Protein AF-A0A715XIX2-F1 (afdb_monomer_lite)

Secondary structure (DSSP, 8-state):
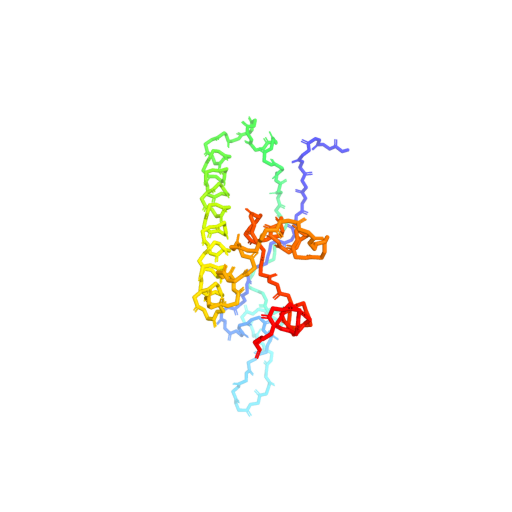--TTEEEEEEEEEPTTTTTSSEEESSSEEE-GGGTTSSEEEEEEEEEE-HHHHHHH-HHHHHHHHHHHHHHHHHHHHHHHHHHHHHHHHTHHHHHHHHHS-TT-HHHHHHHHHHHTT-PPPHHHHHHHHHHHT-

Sequence (134 aa):
SVKGTGEYIYRVTCNKCNGRGERNHFYKSRCIACNATGYSLVTTRTCYTLTALYRIYPEAARKISAAQAAERQRAFQSKTSAFNLWCQNHQELVDAITQQDGENSFLNSLKSTLSRKFPLSDKQLTVAARILGM

Organism: NCBI:txid220341

Radius of gyration: 26.76 Å; chains: 1; bounding box: 56×38×71 Å

Structure (mmCIF, N/CA/C/O backbone):
data_AF-A0A715XIX2-F1
#
_entry.id   AF-A0A715XIX2-F1
#
loop_
_atom_site.group_PDB
_atom_site.id
_atom_site.type_symbol
_atom_site.label_atom_id
_atom_site.label_alt_id
_atom_site.label_comp_id
_atom_site.label_asym_id
_atom_site.label_entity_id
_atom_site.label_seq_id
_atom_site.pdbx_PDB_ins_code
_atom_site.Cartn_x
_atom_site.Cartn_y
_atom_site.Cartn_z
_atom_site.occupancy
_atom_site.B_iso_or_equiv
_atom_site.auth_seq_id
_atom_site.auth_comp_id
_atom_site.auth_asym_id
_atom_site.auth_atom_id
_atom_site.pdbx_PDB_model_num
ATOM 1 N N . SER A 1 1 ? 29.509 -4.521 -1.824 1.00 51.41 1 SER A N 1
ATOM 2 C CA . SER A 1 1 ? 28.246 -3.814 -1.523 1.00 51.41 1 SER A CA 1
ATOM 3 C C . SER A 1 1 ? 28.419 -2.330 -1.832 1.00 51.41 1 SER A C 1
ATOM 5 O O . SER A 1 1 ? 28.976 -1.592 -1.024 1.00 51.41 1 SER A O 1
ATOM 7 N N . VAL A 1 2 ? 28.060 -1.895 -3.045 1.00 54.97 2 VAL A N 1
ATOM 8 C CA . VAL A 1 2 ? 28.261 -0.509 -3.512 1.00 54.97 2 VAL A CA 1
ATOM 9 C C . VAL A 1 2 ? 27.085 0.338 -3.015 1.00 54.97 2 VAL A C 1
ATOM 11 O O . VAL A 1 2 ? 26.087 0.523 -3.706 1.00 54.97 2 VAL A O 1
ATOM 14 N N . LYS A 1 3 ? 27.172 0.713 -1.732 1.00 68.94 3 LYS A N 1
ATOM 15 C CA . LYS A 1 3 ? 26.257 1.540 -0.918 1.00 68.94 3 LYS A CA 1
ATOM 16 C C . LYS A 1 3 ? 24.989 2.034 -1.646 1.00 68.94 3 LYS A C 1
ATOM 18 O O . LYS A 1 3 ? 24.935 3.168 -2.110 1.00 68.94 3 LYS A O 1
ATOM 23 N N . GLY A 1 4 ? 23.949 1.195 -1.667 1.00 77.56 4 GLY A N 1
ATOM 24 C CA . GLY A 1 4 ? 22.600 1.585 -2.088 1.00 77.56 4 GLY A CA 1
ATOM 25 C C . GLY A 1 4 ? 22.296 1.482 -3.585 1.00 77.56 4 GLY A C 1
ATOM 26 O O . GLY A 1 4 ? 21.378 2.151 -4.046 1.00 77.56 4 GLY A O 1
ATOM 27 N N . THR A 1 5 ? 23.029 0.661 -4.333 1.00 85.44 5 THR A N 1
ATOM 28 C CA . THR A 1 5 ? 22.708 0.306 -5.726 1.00 85.44 5 THR A CA 1
ATOM 29 C C . THR A 1 5 ? 22.377 -1.179 -5.846 1.00 85.44 5 THR A C 1
ATOM 31 O O . THR A 1 5 ? 22.889 -1.996 -5.078 1.00 85.44 5 THR A O 1
ATOM 34 N N . GLY A 1 6 ? 21.505 -1.523 -6.789 1.00 86.00 6 GLY A N 1
ATOM 35 C CA . GLY A 1 6 ? 21.169 -2.894 -7.157 1.00 86.00 6 GLY A CA 1
ATOM 36 C C . GLY A 1 6 ? 20.813 -2.982 -8.636 1.00 86.00 6 GLY A C 1
ATOM 37 O O . GLY A 1 6 ? 20.727 -1.966 -9.323 1.00 86.00 6 GLY A O 1
ATOM 38 N N . GLU A 1 7 ? 20.590 -4.191 -9.130 1.00 90.44 7 GLU A N 1
ATOM 39 C CA . GLU A 1 7 ? 20.128 -4.422 -10.495 1.00 90.44 7 GLU A CA 1
ATOM 40 C C . GLU A 1 7 ? 18.814 -5.189 -10.470 1.00 90.44 7 GLU A C 1
ATOM 42 O O . GLU A 1 7 ? 18.581 -6.034 -9.606 1.00 90.44 7 GLU A O 1
ATOM 47 N N . TYR A 1 8 ? 17.939 -4.886 -11.422 1.00 89.38 8 TYR A N 1
ATOM 48 C CA . TYR A 1 8 ? 16.709 -5.633 -11.620 1.00 89.38 8 TYR A CA 1
ATOM 49 C C . TYR A 1 8 ? 16.431 -5.823 -13.106 1.00 89.38 8 TYR A C 1
ATOM 51 O O . TYR A 1 8 ? 16.816 -5.012 -13.952 1.00 89.38 8 TYR A O 1
ATOM 59 N N . ILE A 1 9 ? 15.735 -6.910 -13.426 1.00 92.12 9 ILE A N 1
ATOM 60 C CA . ILE A 1 9 ? 15.307 -7.194 -14.791 1.00 92.12 9 ILE A CA 1
ATOM 61 C C . ILE A 1 9 ? 14.009 -6.428 -15.037 1.00 92.12 9 ILE A C 1
ATOM 63 O O . ILE A 1 9 ? 12.943 -6.806 -14.550 1.00 92.12 9 ILE A O 1
ATOM 67 N N . TYR A 1 10 ? 14.095 -5.351 -15.807 1.00 91.19 10 TYR A N 1
ATOM 68 C CA . TYR A 1 10 ? 12.934 -4.626 -16.293 1.00 91.19 10 TYR A CA 1
ATOM 69 C C . TYR A 1 10 ? 12.349 -5.349 -17.503 1.00 91.19 10 TYR A C 1
ATOM 71 O O . TYR A 1 10 ? 13.043 -5.608 -18.490 1.00 91.19 10 TYR A O 1
ATOM 79 N N . ARG A 1 11 ? 11.055 -5.663 -17.427 1.00 93.06 11 ARG A N 1
ATOM 80 C CA . ARG A 1 11 ? 10.319 -6.325 -18.501 1.00 93.06 11 ARG A CA 1
ATOM 81 C C . ARG A 1 11 ? 9.133 -5.472 -18.916 1.00 93.06 11 ARG A C 1
ATOM 83 O O . ARG A 1 11 ? 8.368 -5.030 -18.065 1.00 93.06 11 ARG A O 1
ATOM 90 N N . VAL A 1 12 ? 8.963 -5.276 -20.218 1.00 92.31 12 VAL A N 1
ATOM 91 C CA . VAL A 1 12 ? 7.757 -4.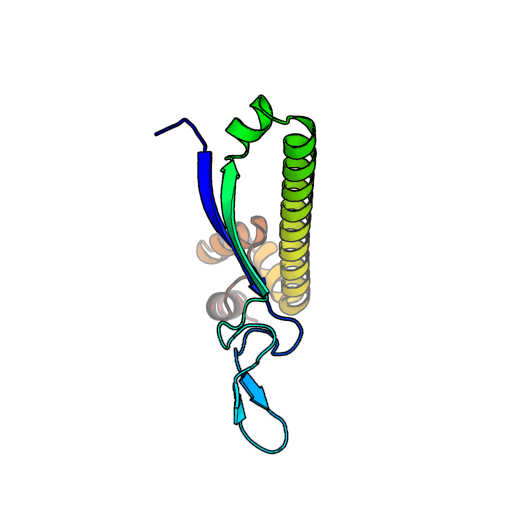664 -20.784 1.00 92.31 12 VAL A CA 1
ATOM 92 C C . VAL A 1 12 ? 6.887 -5.775 -21.333 1.00 92.31 12 VAL A C 1
ATOM 94 O O . VAL A 1 12 ? 7.321 -6.548 -22.188 1.00 92.31 12 VAL A O 1
ATOM 97 N N . THR A 1 13 ? 5.665 -5.869 -20.828 1.00 93.69 13 THR A N 1
ATOM 98 C CA . THR A 1 13 ? 4.672 -6.832 -21.298 1.00 93.69 13 THR A CA 1
ATOM 99 C C . THR A 1 13 ? 4.372 -6.599 -22.777 1.00 93.69 13 THR A C 1
ATOM 101 O O . THR A 1 13 ? 4.155 -5.472 -23.212 1.00 93.69 13 THR A O 1
ATOM 104 N N . CYS A 1 14 ? 4.344 -7.668 -23.572 1.00 91.81 14 CYS A N 1
ATOM 105 C CA . CYS A 1 14 ? 4.000 -7.565 -24.982 1.00 91.81 14 CYS A CA 1
ATOM 106 C C . CYS A 1 14 ? 2.518 -7.206 -25.144 1.00 91.81 14 CYS A C 1
ATOM 108 O O . CYS A 1 14 ? 1.646 -8.014 -24.824 1.00 91.81 14 CYS A O 1
ATOM 110 N N . ASN A 1 15 ? 2.236 -6.049 -25.743 1.00 90.06 15 ASN A N 1
ATOM 111 C CA . ASN A 1 15 ? 0.871 -5.560 -25.988 1.00 90.06 15 ASN A CA 1
ATOM 112 C C . ASN A 1 15 ? 0.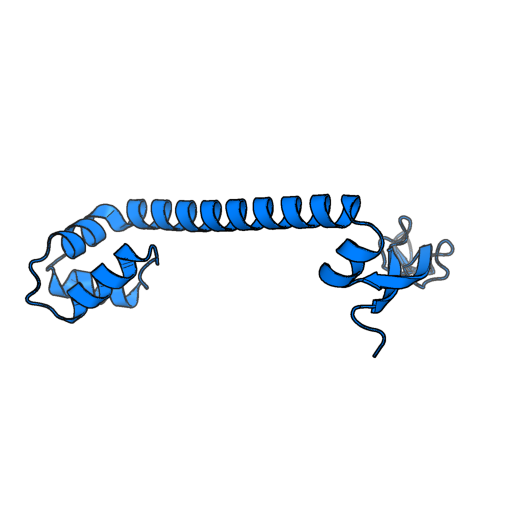046 -6.450 -26.936 1.00 90.06 15 ASN A C 1
ATOM 114 O O . ASN A 1 15 ? -1.171 -6.334 -26.994 1.00 90.06 15 ASN A O 1
ATOM 118 N N . LYS A 1 16 ? 0.690 -7.326 -27.722 1.00 87.19 16 LYS A N 1
ATOM 119 C CA . LYS A 1 16 ? -0.008 -8.200 -28.683 1.00 87.19 16 LYS A CA 1
ATOM 120 C C . LYS A 1 16 ? -0.514 -9.504 -28.066 1.00 87.19 16 LYS A C 1
ATOM 122 O O . LYS A 1 16 ? -1.456 -10.080 -28.595 1.00 87.19 16 LYS A O 1
ATOM 127 N N . CYS A 1 17 ? 0.109 -9.988 -26.993 1.00 88.56 17 CYS A N 1
ATOM 128 C CA . CYS A 1 17 ? -0.328 -11.197 -26.281 1.00 88.56 17 CYS A CA 1
ATOM 129 C C . CYS A 1 17 ? -0.639 -10.954 -24.798 1.00 88.56 17 CYS A C 1
ATOM 131 O O . CYS A 1 17 ? -0.956 -11.903 -24.082 1.00 88.56 17 CYS A O 1
ATOM 133 N N . ASN A 1 18 ? -0.556 -9.705 -24.333 1.00 88.75 18 ASN A N 1
ATOM 134 C CA . ASN A 1 18 ? -0.753 -9.295 -22.942 1.00 88.75 18 ASN A CA 1
ATOM 135 C C . ASN A 1 18 ? 0.047 -10.155 -21.955 1.00 88.75 18 ASN A C 1
ATOM 137 O O . ASN A 1 18 ? -0.483 -10.613 -20.949 1.00 88.75 18 ASN A O 1
ATOM 141 N N . GLY A 1 19 ? 1.314 -10.437 -22.271 1.00 89.19 19 GLY A N 1
ATOM 142 C CA . GLY A 1 19 ? 2.187 -11.201 -21.374 1.00 89.19 19 GLY A CA 1
ATOM 143 C C . GLY A 1 19 ? 2.111 -12.714 -21.518 1.00 89.19 19 GLY A C 1
ATOM 144 O O . GLY A 1 19 ? 2.951 -13.407 -20.963 1.00 89.19 19 GLY A O 1
ATOM 145 N N . ARG A 1 20 ? 1.158 -13.245 -22.292 1.00 88.00 20 ARG A N 1
ATOM 146 C CA . ARG A 1 20 ? 0.936 -14.697 -22.373 1.00 88.00 20 ARG A CA 1
ATOM 147 C C . ARG A 1 20 ? 1.951 -15.448 -23.226 1.00 88.00 20 ARG A C 1
ATOM 149 O O . ARG A 1 20 ? 2.020 -16.661 -23.147 1.00 88.00 20 ARG A O 1
ATOM 156 N N . GLY A 1 21 ? 2.666 -14.757 -24.113 1.00 86.94 21 GLY A N 1
ATOM 157 C CA . GLY A 1 21 ? 3.513 -15.414 -25.119 1.00 86.94 21 GLY A CA 1
ATOM 158 C C . GLY A 1 21 ? 2.723 -16.126 -26.229 1.00 86.94 21 GLY A C 1
ATOM 159 O O . GLY A 1 21 ? 3.293 -16.527 -27.239 1.00 86.94 21 GLY A O 1
ATOM 160 N N . GLU A 1 22 ? 1.399 -16.183 -26.123 1.00 89.19 22 GLU A N 1
ATOM 161 C CA . GLU A 1 22 ? 0.512 -16.875 -27.057 1.00 89.19 22 GLU A CA 1
ATOM 162 C C . GLU A 1 22 ? -0.625 -15.955 -27.510 1.00 89.19 22 GLU A C 1
ATOM 164 O O . GLU A 1 22 ? -1.041 -15.043 -26.788 1.00 89.19 22 GLU A O 1
ATOM 169 N N . ARG A 1 23 ? -1.126 -16.179 -28.726 1.00 81.31 23 ARG A N 1
ATOM 170 C CA . ARG A 1 23 ? -2.326 -15.523 -29.250 1.00 81.31 23 ARG A CA 1
ATOM 171 C C . ARG A 1 23 ? -3.462 -16.537 -29.301 1.00 81.31 23 ARG A C 1
ATOM 173 O O . ARG A 1 23 ? -3.325 -17.587 -29.926 1.00 81.31 23 ARG A O 1
ATOM 180 N N . ASN A 1 24 ? -4.581 -16.183 -28.673 1.00 73.06 24 ASN A N 1
ATOM 181 C CA . ASN A 1 24 ? -5.821 -16.951 -28.717 1.00 73.06 24 ASN A CA 1
ATOM 182 C C . ASN A 1 24 ? -6.735 -16.338 -29.783 1.00 73.06 24 ASN A C 1
ATOM 184 O O . ASN A 1 24 ? -7.512 -15.434 -29.484 1.00 73.06 24 ASN A O 1
ATOM 188 N N . HIS A 1 25 ? -6.581 -16.793 -31.026 1.00 72.81 25 HIS A N 1
ATOM 189 C CA . HIS A 1 25 ? -7.581 -16.590 -32.078 1.00 72.81 25 HIS A CA 1
ATOM 190 C C . HIS A 1 25 ? -8.325 -17.919 -32.293 1.00 72.81 25 HIS A C 1
ATOM 192 O O . HIS A 1 25 ? -8.857 -18.463 -31.332 1.00 72.81 25 HIS A O 1
ATOM 198 N N . PHE A 1 26 ? -8.334 -18.468 -33.511 1.00 70.06 26 PHE A N 1
ATOM 199 C CA . PHE A 1 26 ? -8.996 -19.741 -33.827 1.00 70.06 26 PHE A CA 1
ATOM 200 C C . PHE A 1 26 ? -8.243 -20.974 -33.279 1.00 70.06 26 PHE A C 1
ATOM 202 O O . PHE A 1 26 ? -8.853 -21.981 -32.946 1.00 70.06 26 PHE A O 1
ATOM 209 N N . TYR A 1 27 ? -6.919 -20.878 -33.123 1.00 76.94 27 TYR A N 1
ATOM 210 C CA . TYR A 1 27 ? -6.061 -21.867 -32.459 1.00 76.94 27 TYR A CA 1
ATOM 211 C C . TYR A 1 27 ? -4.980 -21.154 -31.633 1.00 76.94 27 TYR A C 1
ATOM 213 O O . TYR A 1 27 ? -4.629 -20.001 -31.915 1.00 76.94 27 TYR A O 1
ATOM 221 N N . LYS A 1 28 ? -4.447 -21.829 -30.602 1.00 81.31 28 LYS A N 1
ATOM 222 C CA . LYS A 1 28 ? -3.321 -21.309 -29.811 1.00 81.31 28 LYS A CA 1
ATOM 223 C C . LYS A 1 28 ? -2.080 -21.257 -30.693 1.00 81.31 28 LYS A C 1
ATOM 225 O O . LYS A 1 28 ? -1.620 -22.280 -31.189 1.00 81.31 28 LYS A O 1
ATOM 230 N N . SER A 1 29 ? -1.546 -20.059 -30.895 1.00 85.31 29 SER A N 1
ATOM 231 C CA . SER A 1 29 ? -0.339 -19.850 -31.696 1.00 85.31 29 SER A CA 1
ATOM 232 C C . SER A 1 29 ? 0.686 -19.028 -30.927 1.00 85.31 29 SER A C 1
ATOM 234 O O . SER A 1 29 ? 0.341 -18.160 -30.119 1.00 85.31 29 SER A O 1
ATOM 236 N N . ARG A 1 30 ? 1.972 -19.294 -31.178 1.00 88.69 30 ARG A N 1
ATOM 237 C CA . ARG A 1 30 ? 3.073 -18.532 -30.578 1.00 88.69 30 ARG A CA 1
ATOM 238 C C . ARG A 1 30 ? 2.967 -17.067 -30.994 1.00 88.69 30 ARG A C 1
ATOM 240 O O . ARG A 1 30 ? 2.811 -16.749 -32.172 1.00 88.69 30 ARG A O 1
ATOM 247 N N . CYS A 1 31 ? 3.080 -16.150 -30.038 1.00 87.62 31 CYS A N 1
ATOM 248 C CA . CYS A 1 31 ? 3.082 -14.728 -30.350 1.00 87.62 31 CYS A CA 1
ATOM 249 C C . CYS A 1 31 ? 4.416 -14.343 -30.999 1.00 87.62 31 CYS A C 1
ATOM 251 O O . CYS A 1 31 ? 5.427 -14.198 -30.312 1.00 87.62 31 CYS A O 1
ATOM 253 N N . ILE A 1 32 ? 4.395 -14.132 -32.316 1.00 88.25 32 ILE A N 1
ATOM 254 C CA . ILE A 1 32 ? 5.572 -13.755 -33.116 1.00 88.25 32 ILE A CA 1
ATOM 255 C C . ILE A 1 32 ? 6.178 -12.431 -32.628 1.00 88.25 32 ILE A C 1
ATOM 257 O O . ILE A 1 32 ? 7.387 -12.297 -32.526 1.00 88.25 32 ILE A O 1
ATOM 261 N N . ALA A 1 33 ? 5.341 -11.472 -32.220 1.00 85.94 33 ALA A N 1
ATOM 262 C CA . ALA A 1 33 ? 5.801 -10.154 -31.772 1.00 85.94 33 ALA A CA 1
ATOM 263 C C . ALA A 1 33 ? 6.682 -10.182 -30.506 1.00 85.94 33 ALA A C 1
ATOM 265 O O . ALA A 1 33 ? 7.380 -9.213 -30.238 1.00 85.94 33 ALA A O 1
ATOM 266 N N . CYS A 1 34 ? 6.632 -11.255 -29.713 1.00 88.38 34 CYS A N 1
ATOM 267 C CA . CYS A 1 34 ? 7.507 -11.439 -28.553 1.00 88.38 34 CYS A CA 1
ATOM 268 C C . CYS A 1 34 ? 8.230 -12.790 -28.563 1.00 88.38 34 CYS A C 1
ATOM 270 O O . CYS A 1 34 ? 8.729 -13.214 -27.524 1.00 88.38 34 CYS A O 1
ATOM 272 N N . ASN A 1 35 ? 8.245 -13.503 -29.695 1.00 89.38 35 ASN A N 1
ATOM 273 C CA . ASN A 1 35 ? 8.805 -14.855 -29.821 1.00 89.38 35 ASN A CA 1
ATOM 274 C C . ASN A 1 35 ? 8.353 -15.837 -28.722 1.00 89.38 35 ASN A C 1
ATOM 276 O O . ASN A 1 35 ? 9.109 -16.701 -28.281 1.00 89.38 35 ASN A O 1
ATOM 280 N N . ALA A 1 36 ? 7.098 -15.715 -28.291 1.00 87.62 36 ALA A N 1
ATOM 281 C CA . ALA A 1 36 ? 6.501 -16.464 -27.185 1.00 87.62 36 ALA A CA 1
ATOM 282 C C . ALA A 1 36 ? 7.090 -16.237 -25.780 1.00 87.62 36 ALA A C 1
ATOM 284 O O . ALA A 1 36 ? 6.759 -16.964 -24.854 1.00 87.62 36 ALA A O 1
ATOM 285 N N . THR A 1 37 ? 7.882 -15.185 -25.577 1.00 89.38 37 THR A N 1
ATOM 286 C CA . THR A 1 37 ? 8.382 -14.816 -24.239 1.00 89.38 37 THR A CA 1
ATOM 287 C C . THR A 1 37 ? 7.344 -14.082 -23.390 1.00 89.38 37 THR A C 1
ATOM 289 O O . THR A 1 37 ? 7.495 -13.974 -22.179 1.00 89.38 37 THR A O 1
ATOM 292 N N . GLY A 1 38 ? 6.313 -13.514 -24.025 1.00 90.12 38 GLY A N 1
ATOM 293 C CA . GLY A 1 38 ? 5.336 -12.649 -23.361 1.00 90.12 38 GLY A CA 1
ATOM 294 C C . GLY A 1 38 ? 5.814 -11.210 -23.150 1.00 90.12 38 GLY A C 1
ATOM 295 O O . GLY A 1 38 ? 4.988 -10.342 -22.874 1.00 90.12 38 GLY A O 1
ATOM 296 N N . TYR A 1 39 ? 7.092 -10.907 -23.380 1.00 92.56 39 TYR A N 1
ATOM 297 C CA . TYR A 1 39 ? 7.673 -9.584 -23.153 1.00 92.56 39 TYR A CA 1
ATOM 298 C C . TYR A 1 39 ? 8.184 -8.975 -24.460 1.00 92.56 39 TYR A C 1
ATOM 300 O O . TYR A 1 39 ? 8.806 -9.653 -25.270 1.00 92.56 39 TYR A O 1
ATOM 308 N N . SER A 1 40 ? 7.903 -7.694 -24.696 1.00 90.44 40 SER A N 1
ATOM 309 C CA . SER A 1 40 ? 8.438 -6.960 -25.852 1.00 90.44 40 SER A CA 1
ATOM 310 C C . SER A 1 40 ? 9.837 -6.401 -25.600 1.00 90.44 40 SER A C 1
ATOM 312 O O . SER A 1 40 ? 10.558 -6.117 -26.548 1.00 90.44 40 SER A O 1
ATOM 314 N N . LEU A 1 41 ? 10.217 -6.226 -24.333 1.00 89.12 41 LEU A N 1
ATOM 315 C CA . LEU A 1 41 ? 11.541 -5.773 -23.923 1.00 89.12 41 LEU A CA 1
ATOM 316 C C . LEU A 1 41 ? 11.922 -6.468 -22.620 1.00 89.12 41 LEU A C 1
ATOM 318 O O . LEU A 1 41 ? 11.117 -6.510 -21.689 1.00 89.12 41 LEU A O 1
ATOM 322 N N . VAL A 1 42 ? 13.155 -6.958 -22.547 1.00 90.38 42 VAL A N 1
ATOM 323 C CA . VAL A 1 42 ? 13.779 -7.461 -21.323 1.00 90.38 42 VAL A CA 1
ATOM 324 C C . VAL A 1 42 ? 15.152 -6.810 -21.231 1.00 90.38 42 VAL A C 1
ATOM 326 O O . VAL A 1 42 ? 15.983 -7.007 -22.110 1.00 90.38 42 VAL A O 1
ATOM 329 N N . THR A 1 43 ? 15.376 -5.996 -20.204 1.00 92.25 43 THR A N 1
ATOM 330 C CA . THR A 1 43 ? 16.652 -5.300 -19.996 1.00 92.25 43 THR A CA 1
ATOM 331 C C . THR A 1 43 ? 16.992 -5.262 -18.519 1.00 92.25 43 THR A C 1
ATOM 333 O O . THR A 1 43 ? 16.124 -5.029 -17.679 1.00 92.25 43 THR A O 1
ATOM 336 N N . THR A 1 44 ? 18.263 -5.444 -18.189 1.00 92.81 44 THR A N 1
ATOM 337 C CA . THR A 1 44 ? 18.760 -5.194 -16.834 1.00 92.81 44 THR A CA 1
ATOM 338 C C . THR A 1 44 ? 18.866 -3.686 -16.627 1.00 92.81 44 THR A C 1
ATOM 340 O O . THR A 1 44 ? 19.322 -2.967 -17.516 1.00 92.81 44 THR A O 1
ATOM 343 N N . ARG A 1 45 ? 18.380 -3.183 -15.492 1.00 89.06 45 ARG A N 1
ATOM 344 C CA . ARG A 1 45 ? 18.457 -1.768 -15.111 1.00 89.06 45 ARG A CA 1
ATOM 345 C C . ARG A 1 45 ? 18.983 -1.636 -13.693 1.00 89.06 45 ARG A C 1
ATOM 347 O O . ARG A 1 45 ? 18.677 -2.461 -12.834 1.00 89.06 45 ARG A O 1
ATOM 354 N N . THR A 1 46 ? 19.707 -0.556 -13.440 1.00 88.06 46 THR A N 1
ATOM 355 C CA . THR A 1 46 ? 20.179 -0.210 -12.101 1.00 88.06 46 THR A CA 1
ATOM 356 C C . THR A 1 46 ? 19.046 0.419 -11.294 1.00 88.06 46 THR A C 1
ATOM 358 O O . THR A 1 46 ? 18.338 1.309 -11.770 1.00 88.06 46 THR A O 1
ATOM 361 N N . CYS A 1 47 ? 18.864 -0.041 -10.063 1.00 86.44 47 CYS A N 1
ATOM 362 C CA . CYS A 1 47 ? 18.017 0.587 -9.063 1.00 86.44 47 CYS A CA 1
ATOM 363 C C . CYS A 1 47 ? 18.877 1.214 -7.960 1.00 86.44 47 CYS A C 1
ATOM 365 O O . CYS A 1 47 ? 19.994 0.779 -7.676 1.00 86.44 47 CYS A O 1
ATOM 367 N N . TYR A 1 48 ? 18.335 2.258 -7.340 1.00 87.38 48 TYR A N 1
ATOM 368 C CA . TYR A 1 48 ? 18.990 3.016 -6.281 1.00 87.38 48 TYR A CA 1
ATOM 369 C C . TYR A 1 48 ? 18.096 3.012 -5.048 1.00 87.38 48 TYR A C 1
ATOM 371 O O . TYR A 1 48 ? 16.880 3.180 -5.154 1.00 87.38 48 TYR A O 1
ATOM 379 N N . THR A 1 49 ? 18.685 2.872 -3.863 1.00 87.88 49 THR A N 1
ATOM 380 C CA . THR A 1 49 ? 17.985 3.220 -2.627 1.00 87.88 49 THR A CA 1
ATOM 381 C C . THR A 1 49 ? 17.704 4.717 -2.625 1.00 87.88 49 THR A C 1
ATOM 383 O O . THR A 1 49 ? 18.451 5.497 -3.219 1.00 87.88 49 THR A O 1
ATOM 386 N N . LEU A 1 50 ? 16.649 5.147 -1.928 1.00 86.44 50 LEU A N 1
ATOM 387 C CA . LEU A 1 50 ? 16.288 6.566 -1.883 1.00 86.44 50 LEU A CA 1
ATOM 388 C C . LEU A 1 50 ? 17.466 7.432 -1.394 1.00 86.44 50 LEU A C 1
ATOM 390 O O . LEU A 1 50 ? 17.737 8.486 -1.959 1.00 86.44 50 LEU A O 1
ATOM 394 N N . THR A 1 51 ? 18.233 6.943 -0.414 1.00 86.88 51 THR A N 1
ATOM 395 C CA . THR A 1 51 ? 19.449 7.597 0.096 1.00 86.88 51 THR A CA 1
ATOM 396 C C . THR A 1 51 ? 20.545 7.743 -0.961 1.00 86.88 51 THR A C 1
ATOM 398 O O . THR A 1 51 ? 21.194 8.785 -1.022 1.00 86.88 51 THR A O 1
ATOM 401 N N . ALA A 1 52 ? 20.769 6.723 -1.794 1.00 86.75 52 ALA A N 1
ATOM 402 C CA . ALA A 1 52 ? 21.735 6.809 -2.888 1.00 86.75 52 ALA A CA 1
ATOM 403 C C . ALA A 1 52 ? 21.229 7.746 -3.996 1.00 86.75 52 ALA A C 1
ATOM 405 O O . ALA A 1 52 ? 21.992 8.562 -4.513 1.00 86.75 52 ALA A O 1
ATOM 406 N N . LEU A 1 53 ? 19.927 7.705 -4.293 1.00 89.12 53 LEU A N 1
ATOM 407 C CA . LEU A 1 53 ? 19.295 8.578 -5.276 1.00 89.12 53 LEU A CA 1
ATOM 408 C C . LEU A 1 53 ? 19.378 10.054 -4.871 1.00 89.12 53 LEU A C 1
ATOM 410 O O . LEU A 1 53 ? 19.623 10.894 -5.726 1.00 89.12 53 LEU A O 1
ATOM 414 N N . TYR A 1 54 ? 19.275 10.379 -3.578 1.00 89.31 54 TYR A N 1
ATOM 415 C CA . TYR A 1 54 ? 19.480 11.748 -3.088 1.00 89.31 54 TYR A CA 1
ATOM 416 C C . TYR A 1 54 ? 20.868 12.315 -3.415 1.00 89.31 54 TYR A C 1
ATOM 418 O O . TYR A 1 54 ? 21.000 13.528 -3.544 1.00 89.31 54 TYR A O 1
ATOM 426 N N . ARG A 1 55 ? 21.892 11.462 -3.549 1.00 88.94 55 ARG A N 1
ATOM 427 C CA . ARG A 1 55 ? 23.260 11.886 -3.885 1.00 88.94 55 ARG A CA 1
ATOM 428 C C . ARG A 1 55 ? 23.474 12.040 -5.388 1.00 88.94 55 ARG A C 1
ATOM 430 O O . ARG A 1 55 ? 24.215 12.921 -5.798 1.00 88.94 55 ARG A O 1
ATOM 437 N N . ILE A 1 56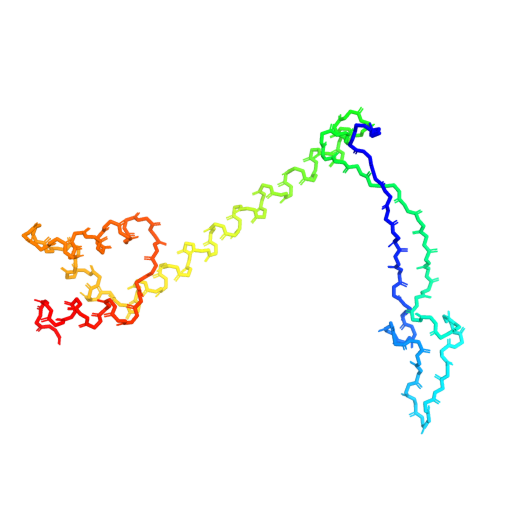 ? 22.853 11.172 -6.184 1.00 88.00 56 ILE A N 1
ATOM 438 C CA . ILE A 1 56 ? 23.077 11.087 -7.636 1.00 88.00 56 ILE A CA 1
ATOM 439 C C . ILE A 1 56 ? 22.094 11.978 -8.400 1.00 88.00 56 ILE A C 1
ATOM 441 O O . ILE A 1 56 ? 22.477 12.657 -9.346 1.00 88.00 56 ILE A O 1
ATOM 445 N N . TYR A 1 57 ? 20.823 11.981 -7.994 1.00 89.00 57 TYR A N 1
ATOM 446 C CA . TYR A 1 57 ? 19.763 12.740 -8.647 1.00 89.00 57 TYR A CA 1
ATOM 447 C C . TYR A 1 57 ? 18.720 13.250 -7.628 1.00 89.00 57 TYR A C 1
ATOM 449 O O . TYR A 1 57 ? 17.644 12.660 -7.454 1.00 89.00 57 TYR A O 1
ATOM 457 N N . PRO A 1 58 ? 19.029 14.355 -6.919 1.00 88.38 58 PRO A N 1
ATOM 458 C CA . PRO A 1 58 ? 18.248 14.820 -5.771 1.00 88.38 58 PRO A CA 1
ATOM 459 C C . PRO A 1 58 ? 16.815 15.238 -6.121 1.00 88.38 58 PRO A C 1
ATOM 461 O O . PRO A 1 58 ? 15.914 15.074 -5.299 1.00 88.38 58 PRO A O 1
ATOM 464 N N . GLU A 1 59 ? 16.570 15.751 -7.328 1.00 91.56 59 GLU A N 1
ATOM 465 C CA . GLU A 1 59 ? 15.232 16.182 -7.749 1.00 91.56 59 GLU A CA 1
ATOM 466 C C . GLU A 1 59 ? 14.246 15.014 -7.854 1.00 91.56 59 GLU A C 1
ATOM 468 O O . GLU A 1 59 ? 13.135 15.096 -7.322 1.00 91.56 59 GLU A O 1
ATOM 473 N N . ALA A 1 60 ? 14.644 13.898 -8.479 1.00 88.06 60 ALA A N 1
ATOM 474 C CA . ALA A 1 60 ? 13.800 12.704 -8.516 1.00 88.06 60 ALA A CA 1
ATOM 475 C C . ALA A 1 60 ? 13.595 12.117 -7.122 1.00 88.06 60 ALA A C 1
ATOM 477 O O . ALA A 1 60 ? 12.479 11.720 -6.793 1.00 88.06 60 ALA A O 1
ATOM 478 N N . ALA A 1 61 ? 14.637 12.100 -6.284 1.00 90.25 61 ALA A N 1
ATOM 479 C CA . ALA A 1 61 ? 14.520 11.614 -4.914 1.00 90.25 61 ALA A CA 1
ATOM 480 C C . ALA A 1 61 ? 13.483 12.418 -4.113 1.00 90.25 61 ALA A C 1
ATOM 482 O O . ALA A 1 61 ? 12.639 11.831 -3.435 1.00 90.25 61 ALA A O 1
ATOM 483 N N . ARG A 1 62 ? 13.471 13.753 -4.250 1.00 91.75 62 ARG A N 1
ATOM 484 C CA . ARG A 1 62 ? 12.449 14.614 -3.630 1.00 91.75 62 ARG A CA 1
ATOM 485 C C . ARG A 1 62 ? 11.044 14.309 -4.148 1.00 91.75 62 ARG A C 1
ATOM 487 O O . ARG A 1 62 ? 10.136 14.167 -3.335 1.00 91.75 62 ARG A O 1
ATOM 494 N N . LYS A 1 63 ? 10.863 14.155 -5.465 1.00 92.81 63 LYS A N 1
ATOM 495 C CA . LYS A 1 63 ? 9.558 13.809 -6.065 1.00 92.81 63 LYS A CA 1
ATOM 496 C C . LYS A 1 63 ? 9.033 12.460 -5.560 1.00 92.81 63 LYS A C 1
ATOM 498 O O . LYS A 1 63 ? 7.873 12.368 -5.170 1.00 92.81 63 LYS A O 1
ATOM 503 N N . ILE A 1 64 ? 9.890 11.438 -5.513 1.00 91.00 64 ILE A N 1
ATOM 504 C CA . ILE A 1 64 ? 9.534 10.104 -5.004 1.00 91.00 64 ILE A CA 1
ATOM 505 C C . ILE A 1 64 ? 9.182 10.169 -3.515 1.00 91.00 64 ILE A C 1
ATOM 507 O O . ILE A 1 64 ? 8.170 9.611 -3.103 1.00 91.00 64 ILE A O 1
ATOM 511 N N . SER A 1 65 ? 9.975 10.882 -2.713 1.00 91.38 65 SER A N 1
ATOM 512 C CA . SER A 1 65 ? 9.718 11.053 -1.278 1.00 91.38 65 SER A CA 1
ATOM 513 C C . SER A 1 65 ? 8.383 11.761 -1.011 1.00 91.38 65 SER A C 1
ATOM 515 O O . SER A 1 65 ? 7.584 11.299 -0.197 1.00 91.38 65 SER A O 1
ATOM 517 N N . ALA A 1 66 ? 8.082 12.825 -1.763 1.00 91.69 66 ALA A N 1
ATOM 518 C CA . ALA A 1 66 ? 6.800 13.522 -1.680 1.00 91.69 66 ALA A CA 1
ATOM 519 C C . ALA A 1 66 ? 5.620 12.615 -2.073 1.00 91.69 66 ALA A C 1
ATOM 521 O O . ALA A 1 66 ? 4.605 12.591 -1.377 1.00 91.69 66 ALA A O 1
ATOM 522 N N . ALA A 1 67 ? 5.765 11.820 -3.138 1.00 91.38 67 ALA A N 1
ATOM 523 C CA . ALA A 1 67 ? 4.747 10.854 -3.547 1.00 91.38 67 ALA A CA 1
ATOM 524 C C . ALA A 1 67 ? 4.498 9.787 -2.463 1.00 91.38 67 ALA A C 1
ATOM 526 O O . ALA A 1 67 ? 3.346 9.510 -2.131 1.00 91.38 67 ALA A O 1
ATOM 527 N N . GLN A 1 68 ? 5.559 9.254 -1.847 1.00 89.94 68 GLN A N 1
ATOM 528 C CA . GLN A 1 68 ? 5.447 8.300 -0.738 1.00 89.94 68 GLN A CA 1
ATOM 529 C C . GLN A 1 68 ? 4.764 8.914 0.491 1.00 89.94 68 GLN A C 1
ATOM 531 O O . GLN A 1 68 ? 3.966 8.249 1.150 1.00 89.94 68 GLN A O 1
ATOM 536 N N . ALA A 1 69 ? 5.053 10.177 0.812 1.00 90.25 69 ALA A N 1
ATOM 537 C CA . ALA A 1 69 ? 4.386 10.881 1.904 1.00 90.25 69 ALA A CA 1
ATOM 538 C C . ALA A 1 69 ? 2.883 11.061 1.626 1.00 90.25 69 ALA A C 1
ATOM 540 O O . ALA A 1 69 ? 2.062 10.772 2.498 1.00 90.25 69 ALA A O 1
ATOM 541 N N . ALA A 1 70 ? 2.519 11.457 0.403 1.00 91.88 70 ALA A N 1
ATOM 542 C CA . ALA A 1 70 ? 1.124 11.589 -0.012 1.00 91.88 70 ALA A CA 1
ATOM 543 C C . ALA A 1 70 ? 0.376 10.245 0.035 1.00 91.88 70 ALA A C 1
ATOM 545 O O . ALA A 1 70 ? -0.762 10.180 0.496 1.00 91.88 70 ALA A O 1
ATOM 546 N N . GLU A 1 71 ? 1.012 9.150 -0.384 1.00 88.69 71 GLU A N 1
ATOM 547 C CA . GLU A 1 71 ? 0.420 7.811 -0.325 1.00 88.69 71 GLU A CA 1
ATOM 548 C C . GLU A 1 71 ? 0.210 7.332 1.119 1.00 88.69 71 GLU A C 1
ATOM 550 O O . GLU A 1 71 ? -0.858 6.817 1.450 1.00 88.69 71 GLU A O 1
ATOM 555 N N . ARG A 1 72 ? 1.170 7.589 2.019 1.00 88.31 72 ARG A N 1
ATOM 556 C CA . ARG A 1 72 ? 1.009 7.316 3.459 1.00 88.31 72 ARG A CA 1
ATOM 557 C C . ARG A 1 72 ? -0.151 8.102 4.064 1.00 88.31 72 ARG A C 1
ATOM 559 O O . ARG A 1 72 ? -0.920 7.538 4.841 1.00 88.31 72 ARG A O 1
ATOM 566 N N . GLN A 1 73 ? -0.301 9.376 3.699 1.00 87.31 73 GLN A N 1
ATOM 567 C CA . GLN A 1 73 ? -1.429 10.198 4.142 1.00 87.31 73 GLN A CA 1
ATOM 568 C C . GLN A 1 73 ? -2.762 9.645 3.630 1.00 87.31 73 GLN A C 1
ATOM 570 O O . GLN A 1 73 ? -3.694 9.499 4.418 1.00 87.31 73 GLN A O 1
ATOM 575 N N . ARG A 1 74 ? -2.846 9.259 2.351 1.00 86.50 74 ARG A N 1
ATOM 576 C CA . ARG A 1 74 ? -4.046 8.624 1.779 1.00 86.50 74 ARG A CA 1
ATOM 577 C C . ARG A 1 74 ? -4.388 7.308 2.473 1.00 86.50 74 ARG A C 1
ATOM 579 O O . ARG A 1 74 ? -5.544 7.087 2.816 1.00 86.50 74 ARG A O 1
ATOM 586 N N . ALA A 1 75 ? -3.397 6.458 2.736 1.00 83.50 75 ALA A N 1
ATOM 587 C CA . ALA A 1 75 ? -3.599 5.205 3.459 1.00 83.50 75 ALA A CA 1
ATOM 588 C C . ALA A 1 75 ? -4.096 5.447 4.895 1.00 83.50 75 ALA A C 1
ATOM 590 O O . ALA A 1 75 ? -4.989 4.749 5.371 1.00 83.50 75 ALA A O 1
ATOM 591 N N . PHE A 1 76 ? -3.560 6.459 5.582 1.00 82.81 76 PHE A N 1
ATOM 592 C CA . PHE A 1 76 ? -4.024 6.850 6.912 1.00 82.81 76 PHE A CA 1
ATOM 593 C C . PHE A 1 76 ? -5.461 7.392 6.895 1.00 82.81 76 PHE A C 1
ATOM 595 O O . PHE A 1 76 ? -6.277 7.003 7.732 1.00 82.81 76 PHE A O 1
ATOM 602 N N . GLN A 1 77 ? -5.793 8.245 5.923 1.00 82.25 77 GLN A N 1
ATOM 603 C CA . GLN A 1 77 ? -7.150 8.759 5.730 1.00 82.25 77 GLN A CA 1
ATOM 604 C C . GLN A 1 77 ? -8.137 7.628 5.428 1.00 82.25 77 GLN A C 1
ATOM 606 O O . GLN A 1 77 ? -9.191 7.582 6.047 1.00 82.25 77 GLN A O 1
ATOM 611 N N . SER A 1 78 ? -7.769 6.677 4.564 1.00 83.25 78 SER A N 1
ATOM 612 C CA . SER A 1 78 ? -8.589 5.501 4.247 1.00 83.25 78 SER A CA 1
ATOM 613 C C . SER A 1 78 ? -8.816 4.590 5.458 1.00 83.25 78 SER A C 1
ATOM 615 O O . SER A 1 78 ? -9.927 4.116 5.674 1.00 83.25 78 SER A O 1
ATOM 617 N N . LYS A 1 79 ? -7.793 4.369 6.294 1.00 82.19 79 LYS A N 1
ATOM 618 C CA . LYS A 1 79 ? -7.967 3.634 7.558 1.00 82.19 79 LYS A CA 1
ATOM 619 C C . LYS A 1 79 ? -8.889 4.376 8.521 1.00 82.19 79 LYS A C 1
ATOM 621 O O . LYS A 1 79 ? -9.736 3.760 9.155 1.00 82.19 79 LYS A O 1
ATOM 626 N N . THR A 1 80 ? -8.737 5.697 8.608 1.00 81.44 80 THR A N 1
ATOM 627 C CA . THR A 1 80 ? -9.583 6.537 9.462 1.00 81.44 80 THR A CA 1
ATOM 628 C C . THR A 1 80 ? -11.030 6.539 8.972 1.00 81.44 80 THR A C 1
ATOM 630 O O . THR A 1 80 ? -11.936 6.426 9.788 1.00 81.44 80 THR A O 1
ATOM 633 N N . SER A 1 81 ? -11.270 6.613 7.661 1.00 83.50 81 SER A N 1
ATOM 634 C CA . SER A 1 81 ? -12.623 6.561 7.105 1.00 83.50 81 SER A CA 1
ATOM 635 C C . SER A 1 81 ? -13.272 5.193 7.303 1.00 83.50 81 SER A C 1
ATOM 637 O O . SER A 1 81 ? -14.438 5.139 7.680 1.00 83.50 81 SER A O 1
ATOM 639 N N . ALA A 1 82 ? -12.522 4.099 7.137 1.00 87.12 82 ALA A N 1
ATOM 640 C CA . ALA A 1 82 ? -13.010 2.752 7.429 1.00 87.12 82 ALA A CA 1
ATOM 641 C C . ALA A 1 82 ? -13.372 2.578 8.914 1.00 87.12 82 ALA A C 1
ATOM 643 O O . ALA A 1 82 ? -14.418 2.015 9.226 1.00 87.12 82 ALA A O 1
ATOM 644 N N . PHE A 1 83 ? -12.547 3.103 9.827 1.00 89.19 83 PHE A N 1
ATOM 645 C CA . PHE A 1 83 ? -12.852 3.103 11.259 1.00 89.19 83 PHE A CA 1
ATOM 646 C C . PHE A 1 83 ? -14.095 3.940 11.580 1.00 89.19 83 PHE A C 1
ATOM 648 O O . PHE A 1 83 ? -14.974 3.467 12.288 1.00 89.19 83 PHE A O 1
ATOM 655 N N . ASN A 1 84 ? -14.213 5.146 11.018 1.00 88.00 84 ASN A N 1
ATOM 656 C CA . ASN A 1 84 ? -15.381 6.002 11.233 1.00 88.00 84 ASN A CA 1
ATOM 657 C C . ASN A 1 84 ? -16.674 5.338 10.736 1.00 88.00 84 ASN A C 1
ATOM 659 O O . ASN A 1 84 ? -17.685 5.389 11.428 1.00 88.00 84 ASN A O 1
ATOM 663 N N . LEU A 1 85 ? -16.632 4.686 9.570 1.00 89.12 85 LEU A N 1
ATOM 664 C CA . LEU A 1 85 ? -17.765 3.924 9.043 1.00 89.12 85 LEU A CA 1
ATOM 665 C C . LEU A 1 85 ? -18.119 2.742 9.958 1.00 89.12 85 LEU A C 1
ATOM 667 O O . LEU A 1 85 ? -19.290 2.480 10.215 1.00 89.12 85 LEU A O 1
ATOM 671 N N . TRP A 1 86 ? -17.110 2.045 10.484 1.00 92.88 86 TRP A N 1
ATOM 672 C CA . TRP A 1 86 ? -17.328 0.965 11.444 1.00 92.88 86 TRP A CA 1
ATOM 673 C C . TRP A 1 86 ? -17.976 1.468 12.742 1.00 92.88 86 TRP A C 1
ATOM 675 O O . TRP A 1 86 ? -18.909 0.824 13.221 1.00 92.88 86 TRP A O 1
ATOM 685 N N . CYS A 1 87 ? -17.540 2.618 13.271 1.00 88.25 87 CYS A N 1
ATOM 686 C CA . CYS A 1 87 ? -18.151 3.240 14.448 1.00 88.25 87 CYS A CA 1
ATOM 687 C C . CYS A 1 87 ? -19.614 3.602 14.196 1.00 88.25 87 CYS A C 1
ATOM 689 O O . CYS A 1 87 ? -20.445 3.294 15.037 1.00 88.25 87 CYS A O 1
ATOM 691 N N . GLN A 1 88 ? -19.943 4.173 13.032 1.00 87.75 88 GLN A N 1
ATOM 692 C CA . GLN A 1 88 ? -21.329 4.501 12.674 1.00 87.75 88 GLN A CA 1
ATOM 693 C C . GLN A 1 88 ? -22.236 3.265 12.671 1.00 87.75 88 GLN A C 1
ATOM 695 O O . GLN A 1 88 ? -23.362 3.328 13.155 1.00 87.75 88 GLN A O 1
ATOM 700 N N . ASN A 1 89 ? -21.739 2.127 12.179 1.00 90.75 89 ASN A N 1
ATOM 701 C CA . ASN A 1 89 ? -22.505 0.879 12.165 1.00 90.75 89 ASN A CA 1
ATOM 702 C C . ASN A 1 89 ? -22.708 0.267 13.563 1.00 90.75 89 ASN A C 1
ATOM 704 O O . ASN A 1 89 ? -23.629 -0.522 13.744 1.00 90.75 89 ASN A O 1
ATOM 708 N N . HIS A 1 90 ? -21.859 0.607 14.538 1.00 88.62 90 HIS A N 1
ATOM 709 C CA . HIS A 1 90 ? -21.893 0.070 15.905 1.00 88.62 90 HIS A CA 1
ATOM 710 C C . HIS A 1 90 ? -22.078 1.178 16.950 1.00 88.62 90 HIS A C 1
ATOM 712 O O . HIS A 1 90 ? -21.631 1.033 18.088 1.00 88.62 90 HIS A O 1
ATOM 718 N N . GLN A 1 91 ? -22.706 2.288 16.553 1.00 87.62 91 GLN A N 1
ATOM 719 C CA . GLN A 1 91 ? -22.714 3.544 17.302 1.00 87.62 91 GLN A CA 1
ATOM 720 C C . GLN A 1 91 ? -23.233 3.359 18.730 1.00 87.62 91 GLN A C 1
ATOM 722 O O . GLN A 1 91 ? -22.557 3.753 19.673 1.00 87.62 91 GLN A O 1
ATOM 727 N N . GLU A 1 92 ? -24.371 2.680 18.895 1.00 88.69 92 GLU A N 1
ATOM 728 C CA . GLU A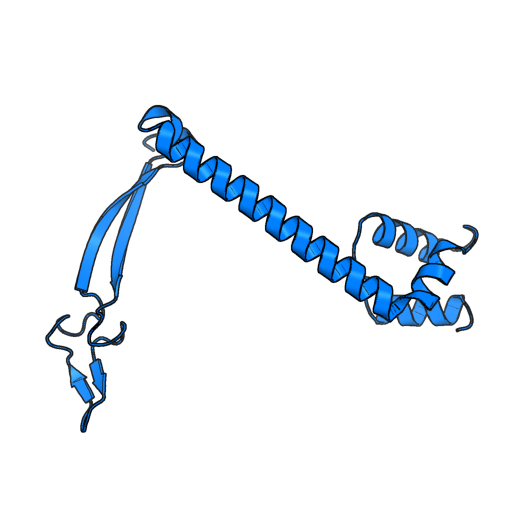 1 92 ? -25.000 2.467 20.206 1.00 88.69 92 GLU A CA 1
ATOM 729 C C . GLU A 1 92 ? -24.070 1.737 21.184 1.00 88.69 92 GLU A C 1
ATOM 731 O O . GLU A 1 92 ? -23.900 2.146 22.332 1.00 88.69 92 GLU A O 1
ATOM 736 N N . LEU A 1 93 ? -23.412 0.677 20.713 1.00 88.25 93 LEU A N 1
ATOM 737 C CA . LEU A 1 93 ? -22.535 -0.144 21.539 1.00 88.25 93 LEU A CA 1
ATOM 738 C C . LEU A 1 93 ? -21.199 0.565 21.809 1.00 88.25 93 LEU A C 1
ATOM 740 O O . LEU A 1 93 ? -20.664 0.487 22.914 1.00 88.25 93 LEU A O 1
ATOM 744 N N . VAL A 1 94 ? -20.667 1.299 20.828 1.00 88.62 94 VAL A N 1
ATOM 745 C CA . VAL A 1 94 ? -19.470 2.138 20.994 1.00 88.62 94 VAL A CA 1
ATOM 746 C C . VAL A 1 94 ? -19.719 3.250 22.014 1.00 88.62 94 VAL A C 1
ATOM 748 O O . VAL A 1 94 ? -18.870 3.473 22.882 1.00 88.62 94 VAL A O 1
ATOM 751 N N . ASP A 1 95 ? -20.873 3.911 21.961 1.00 88.69 95 ASP A N 1
ATOM 752 C CA . ASP A 1 95 ? -21.251 4.953 22.915 1.00 88.69 95 ASP A CA 1
ATOM 753 C C . ASP A 1 95 ? -21.412 4.370 24.322 1.00 88.69 95 ASP A C 1
ATOM 755 O O . ASP A 1 95 ? -20.827 4.904 25.266 1.00 88.69 95 ASP A O 1
ATOM 759 N N . ALA A 1 96 ? -22.079 3.219 24.457 1.00 87.62 96 ALA A N 1
ATOM 760 C CA . ALA A 1 96 ? -22.224 2.522 25.733 1.00 87.62 96 ALA A CA 1
ATOM 761 C C . ALA A 1 96 ? -20.869 2.095 26.338 1.00 87.62 96 ALA A C 1
ATOM 763 O O . ALA A 1 96 ? -20.633 2.319 27.524 1.00 87.62 96 ALA A O 1
ATOM 764 N N . ILE A 1 97 ? -19.926 1.571 25.535 1.00 86.31 97 ILE A N 1
ATOM 765 C CA . ILE A 1 97 ? -18.548 1.280 25.990 1.00 86.31 97 ILE A CA 1
ATOM 766 C C . ILE A 1 97 ? -17.830 2.562 26.437 1.00 86.31 97 ILE A C 1
ATOM 768 O O . ILE A 1 97 ? -17.057 2.550 27.396 1.00 86.31 97 ILE A O 1
ATOM 772 N N . THR A 1 98 ? -18.040 3.672 25.729 1.00 85.31 98 THR A N 1
ATOM 773 C CA . THR A 1 98 ? -17.319 4.925 25.988 1.00 85.31 98 THR A CA 1
ATOM 774 C C . THR A 1 98 ? -17.848 5.639 27.234 1.00 85.31 98 THR A C 1
ATOM 776 O O . THR A 1 98 ? -17.050 6.237 27.964 1.00 85.31 98 THR A O 1
ATOM 779 N N . GLN A 1 99 ? -19.155 5.546 27.490 1.00 84.94 99 GLN A N 1
ATOM 780 C CA . GLN A 1 99 ? -19.853 6.131 28.639 1.00 84.94 99 GLN A CA 1
ATOM 781 C C . GLN A 1 99 ? -19.742 5.296 29.922 1.00 84.94 99 GLN A C 1
ATOM 783 O O . GLN A 1 99 ? -20.034 5.816 30.992 1.00 84.94 99 GLN A O 1
ATOM 788 N N . GLN A 1 100 ? -19.314 4.032 29.842 1.00 81.25 100 GLN A N 1
ATOM 789 C CA . GLN A 1 100 ? -19.199 3.175 31.021 1.00 81.25 100 GLN A CA 1
ATOM 790 C C . GLN A 1 100 ? -18.116 3.690 31.987 1.00 81.25 100 GLN A C 1
ATOM 792 O O . GLN A 1 100 ? -16.982 3.979 31.580 1.00 81.25 100 GLN A O 1
ATOM 797 N N . ASP A 1 101 ? -18.475 3.795 33.268 1.00 66.50 101 ASP A N 1
ATOM 798 C CA . ASP A 1 101 ? -17.558 4.160 34.345 1.00 66.50 101 ASP A CA 1
ATOM 799 C C . ASP A 1 101 ? -16.657 2.973 34.701 1.00 66.50 101 ASP A C 1
ATOM 801 O O . ASP A 1 101 ? -17.105 1.829 34.759 1.00 66.50 101 ASP A O 1
ATOM 805 N N . GLY A 1 102 ? -15.363 3.255 34.887 1.00 64.69 102 GLY A N 1
ATOM 806 C CA . GLY A 1 102 ? -14.228 2.334 34.734 1.00 64.69 102 GLY A CA 1
ATOM 807 C C . GLY A 1 102 ? -14.107 1.142 35.691 1.00 64.69 102 GLY A C 1
ATOM 808 O O . GLY A 1 102 ? -12.990 0.681 35.919 1.00 64.69 102 GLY A O 1
ATOM 809 N N . GLU A 1 103 ? -15.202 0.612 36.223 1.00 72.19 103 GLU A N 1
ATOM 810 C CA . GLU A 1 103 ? -15.225 -0.571 37.084 1.00 72.19 103 GLU A CA 1
ATOM 811 C C . GLU A 1 103 ? -14.875 -1.865 36.325 1.00 72.19 103 GLU A C 1
ATOM 813 O O . GLU A 1 103 ? -14.346 -2.805 36.920 1.00 72.19 103 GLU A O 1
ATOM 818 N N . ASN A 1 104 ? -15.093 -1.927 35.002 1.00 82.56 104 ASN A N 1
ATOM 819 C CA . ASN A 1 104 ? -14.826 -3.130 34.210 1.00 82.56 104 ASN A CA 1
ATOM 820 C C . ASN A 1 104 ? -13.508 -3.045 33.412 1.00 82.56 104 ASN A C 1
ATOM 822 O O . ASN A 1 104 ? -13.375 -2.301 32.436 1.00 82.56 104 ASN A O 1
ATOM 826 N N . SER A 1 105 ? -12.527 -3.874 33.784 1.00 87.06 105 SER A N 1
ATOM 827 C CA . SER A 1 105 ? -11.202 -3.925 33.145 1.00 87.06 105 SER A CA 1
ATOM 828 C C . SER A 1 105 ? -11.240 -4.311 31.659 1.00 87.06 105 SER A C 1
ATOM 830 O O . SER A 1 105 ? -10.413 -3.829 30.880 1.00 87.06 105 SER A O 1
ATOM 832 N N . PHE A 1 106 ? -12.215 -5.124 31.239 1.00 87.62 106 PHE A N 1
ATOM 833 C CA . PHE A 1 106 ? -12.407 -5.493 29.837 1.00 87.62 106 PHE A CA 1
ATOM 834 C C . PHE A 1 106 ? -12.920 -4.305 29.016 1.00 87.62 106 PHE A C 1
ATOM 836 O O . PHE A 1 106 ? -12.338 -3.988 27.979 1.00 87.62 106 PHE A O 1
ATOM 843 N N . LEU A 1 107 ? -13.944 -3.594 29.499 1.00 86.75 107 LEU A N 1
ATOM 844 C CA . LEU A 1 107 ? -14.482 -2.414 28.808 1.00 86.75 107 LEU A CA 1
ATOM 845 C C . LEU A 1 107 ? -13.450 -1.279 28.733 1.00 86.75 107 LEU A C 1
ATOM 847 O O . LEU A 1 107 ? -13.295 -0.659 27.681 1.00 86.75 107 LEU A O 1
ATOM 851 N N . ASN A 1 108 ? -12.642 -1.095 29.780 1.00 88.38 108 ASN A N 1
ATOM 852 C CA . ASN A 1 108 ? -11.505 -0.170 29.759 1.00 88.38 108 ASN A CA 1
ATOM 853 C C . ASN A 1 108 ? -10.464 -0.536 28.685 1.00 88.38 108 ASN A C 1
ATOM 855 O O . ASN A 1 108 ? -9.917 0.343 28.010 1.00 88.38 108 ASN A O 1
ATOM 859 N N . SER A 1 109 ? -10.201 -1.833 28.483 1.00 88.62 109 SER A N 1
ATOM 860 C CA . SER A 1 109 ? -9.329 -2.300 27.401 1.00 88.62 109 SER A CA 1
ATOM 861 C C . SER A 1 109 ? -9.916 -1.960 26.028 1.00 88.62 109 SER A C 1
ATOM 863 O O . SER A 1 109 ? -9.208 -1.395 25.192 1.00 88.62 109 SER A O 1
ATOM 865 N N . LEU A 1 110 ? -11.216 -2.200 25.819 1.00 89.81 110 LEU A N 1
ATOM 866 C CA . LEU A 1 110 ? -11.901 -1.857 24.569 1.00 89.81 110 LEU A CA 1
ATOM 867 C C . LEU A 1 110 ? -11.903 -0.345 24.307 1.00 89.81 110 LEU A C 1
ATOM 869 O O . LEU A 1 110 ? -11.616 0.082 23.190 1.00 89.81 110 LEU A O 1
ATOM 873 N N . LYS A 1 111 ? -12.124 0.481 25.334 1.00 89.00 111 LYS A N 1
ATOM 874 C CA . LYS A 1 111 ? -12.054 1.949 25.249 1.00 89.00 111 LYS A CA 1
ATOM 875 C C . LYS A 1 111 ? -10.662 2.441 24.840 1.00 89.00 111 LYS A C 1
ATOM 877 O O . LYS A 1 111 ? -10.535 3.358 24.024 1.00 89.00 111 LYS A O 1
ATOM 882 N N . SER A 1 112 ? -9.608 1.785 25.330 1.00 88.50 112 SER A N 1
ATOM 883 C CA . SER A 1 112 ? -8.227 2.035 24.895 1.00 88.50 112 SER A CA 1
ATOM 884 C C . SER A 1 112 ? -8.008 1.649 23.424 1.00 88.50 112 SER A C 1
ATOM 886 O O . SER A 1 112 ? -7.369 2.388 22.671 1.00 88.50 112 SER A O 1
ATOM 888 N N . THR A 1 113 ? -8.584 0.532 22.970 1.00 88.94 113 THR A N 1
ATOM 889 C CA . THR A 1 113 ? -8.542 0.104 21.561 1.00 88.94 113 THR A CA 1
ATOM 890 C C . THR A 1 113 ? -9.275 1.082 20.635 1.00 88.94 113 THR A C 1
ATOM 892 O O . THR A 1 113 ? -8.719 1.480 19.608 1.00 88.94 113 THR A O 1
ATOM 895 N N . LEU A 1 114 ? -10.463 1.543 21.031 1.00 87.94 114 LEU A N 1
ATOM 896 C CA . LEU A 1 114 ? -11.259 2.529 20.294 1.00 87.94 114 LEU A CA 1
ATOM 897 C C . LEU A 1 114 ? -10.559 3.894 20.218 1.00 87.94 114 LEU A C 1
ATOM 899 O O . LEU A 1 114 ? -10.492 4.491 19.145 1.00 87.94 114 LEU A O 1
ATOM 903 N N . SER A 1 115 ? -9.930 4.343 21.310 1.00 85.75 115 SER A N 1
ATOM 904 C CA . SER A 1 115 ? -9.114 5.573 21.338 1.00 85.75 115 SER A CA 1
ATOM 905 C C . SER A 1 115 ? -7.962 5.545 20.327 1.00 85.75 115 SER A C 1
ATOM 907 O O . SER A 1 115 ? -7.552 6.577 19.795 1.00 85.75 115 SER A O 1
ATOM 909 N N . ARG A 1 116 ? -7.444 4.351 20.022 1.00 85.75 116 ARG A N 1
ATOM 910 C CA . ARG A 1 116 ? -6.385 4.136 19.026 1.00 85.75 116 ARG A CA 1
ATOM 911 C C . ARG A 1 116 ? -6.915 3.975 17.595 1.00 85.75 116 ARG A C 1
ATOM 913 O O . ARG A 1 116 ? -6.117 3.717 16.696 1.00 85.75 116 ARG A O 1
ATOM 920 N N . LYS A 1 117 ? -8.221 4.163 17.371 1.00 84.94 117 LYS A N 1
ATOM 921 C CA . LYS A 1 117 ? -8.910 4.029 16.076 1.00 84.94 117 LYS A CA 1
ATOM 922 C C . LYS A 1 117 ? -8.823 2.629 15.467 1.00 84.94 117 LYS A C 1
ATOM 924 O O . LYS A 1 117 ? -8.659 2.480 14.254 1.00 84.94 117 LYS A O 1
ATOM 929 N N . PHE A 1 118 ? -8.917 1.601 16.309 1.00 86.38 118 PHE A N 1
ATOM 930 C CA . PHE A 1 118 ? -9.018 0.216 15.859 1.00 86.38 118 PHE A CA 1
ATOM 931 C C . PHE A 1 118 ? -10.445 -0.308 16.047 1.00 86.38 118 PHE A C 1
ATOM 933 O O . PHE A 1 118 ? -10.987 -0.167 17.145 1.00 86.38 118 PHE A O 1
ATOM 940 N N . PRO A 1 119 ? -11.046 -0.922 15.011 1.00 89.12 119 PRO A N 1
ATOM 941 C CA . PRO A 1 119 ? -12.344 -1.568 15.148 1.00 89.12 119 PRO A CA 1
ATOM 942 C C . PRO A 1 119 ? -12.236 -2.780 16.079 1.00 89.12 119 PRO A C 1
ATOM 944 O O . PRO A 1 119 ? -11.198 -3.447 16.139 1.00 89.12 119 PRO A O 1
ATOM 947 N N . LEU A 1 120 ? -13.317 -3.063 16.800 1.00 89.94 120 LEU A N 1
ATOM 948 C CA . LEU A 1 120 ? -13.422 -4.235 17.665 1.00 89.94 120 LEU A CA 1
ATOM 949 C C . LEU A 1 120 ? -13.893 -5.448 16.859 1.00 89.94 120 LEU A C 1
ATOM 951 O O . LEU A 1 120 ? -14.621 -5.317 15.878 1.00 89.94 120 LEU A O 1
ATOM 955 N N . SER A 1 121 ? -13.476 -6.639 17.281 1.00 89.88 121 SER A N 1
ATOM 956 C CA . SER A 1 121 ? -13.953 -7.893 16.690 1.00 89.88 121 SER A CA 1
ATOM 957 C C . SER A 1 121 ? -15.379 -8.226 17.132 1.00 89.88 121 SER A C 1
ATOM 959 O O . SER A 1 121 ? -15.773 -7.902 18.252 1.00 89.88 121 SER A O 1
ATOM 961 N N . ASP A 1 122 ? -16.113 -8.986 16.318 1.00 87.44 122 ASP A N 1
ATOM 962 C CA . ASP A 1 122 ? -17.492 -9.406 16.622 1.00 87.44 122 ASP A CA 1
ATOM 963 C C . ASP A 1 122 ? -17.615 -10.135 17.968 1.00 87.44 122 ASP A C 1
ATOM 965 O O . ASP A 1 122 ? -18.587 -9.964 18.703 1.00 87.44 122 ASP A O 1
ATOM 969 N N . LYS A 1 123 ? -16.588 -10.903 18.353 1.00 90.25 123 LYS A N 1
ATOM 970 C CA . LYS A 1 123 ? -16.531 -11.570 19.663 1.00 90.25 123 LYS A CA 1
ATOM 971 C C . LYS A 1 123 ? -16.432 -10.566 20.812 1.00 90.25 123 LYS A C 1
ATOM 973 O O . LYS A 1 123 ? -17.092 -10.744 21.830 1.00 90.25 123 LYS A O 1
ATOM 978 N N . GLN A 1 124 ? -15.617 -9.521 20.656 1.00 89.69 124 GLN A N 1
ATOM 979 C CA . GLN A 1 124 ? -15.495 -8.457 21.656 1.00 89.69 124 GLN A CA 1
ATOM 980 C C . GLN A 1 124 ? -16.790 -7.656 21.765 1.00 89.69 124 GLN A C 1
ATOM 982 O O . GLN A 1 124 ? -17.207 -7.362 22.880 1.00 89.69 124 GLN A O 1
ATOM 987 N N . LEU A 1 125 ? -17.437 -7.372 20.631 1.00 88.69 125 LEU A N 1
ATOM 988 C CA . LEU A 1 125 ? -18.742 -6.714 20.591 1.00 88.69 125 LEU A CA 1
ATOM 989 C C . LEU A 1 125 ? -19.804 -7.553 21.309 1.00 88.69 125 LEU A C 1
ATOM 991 O O . LEU A 1 125 ? -20.504 -7.033 22.165 1.00 88.69 125 LEU A O 1
ATOM 995 N N . THR A 1 126 ? -19.857 -8.861 21.049 1.00 90.12 126 THR A N 1
ATOM 996 C CA . THR A 1 126 ? -20.816 -9.777 21.695 1.00 90.12 126 THR A CA 1
ATOM 997 C C . THR A 1 126 ? -20.642 -9.814 23.215 1.00 90.12 126 THR A C 1
ATOM 999 O O . THR A 1 126 ? -21.612 -9.771 23.969 1.00 90.12 126 THR A O 1
ATOM 1002 N N . VAL A 1 127 ? -19.395 -9.899 23.690 1.00 89.69 127 VAL A N 1
ATOM 1003 C CA . VAL A 1 127 ? -19.107 -9.912 25.132 1.00 89.69 127 VAL A CA 1
ATOM 1004 C C . VAL A 1 127 ? -19.411 -8.552 25.759 1.00 89.69 127 VAL A C 1
ATOM 1006 O O . VAL A 1 127 ? -19.984 -8.509 26.844 1.00 89.69 127 VAL A O 1
ATOM 1009 N N . ALA A 1 128 ? -19.075 -7.453 25.082 1.00 87.56 128 ALA A N 1
ATOM 1010 C CA . ALA A 1 128 ? -19.388 -6.107 25.549 1.00 87.56 128 ALA A CA 1
ATOM 1011 C C . ALA A 1 128 ? -20.903 -5.872 25.643 1.00 87.56 128 ALA A C 1
ATOM 1013 O O . ALA A 1 128 ? -21.358 -5.407 26.681 1.00 87.56 128 ALA A O 1
ATOM 1014 N N . ALA A 1 129 ? -21.674 -6.273 24.626 1.00 88.25 129 ALA A N 1
ATOM 1015 C CA . ALA A 1 129 ? -23.138 -6.212 24.618 1.00 88.25 129 ALA A CA 1
ATOM 1016 C C . ALA A 1 129 ? -23.726 -6.925 25.845 1.00 88.25 129 ALA A C 1
ATOM 1018 O O . ALA A 1 129 ? -24.463 -6.340 26.635 1.00 88.25 129 ALA A O 1
ATOM 1019 N N . ARG A 1 130 ? -23.256 -8.154 26.102 1.00 88.94 130 ARG A N 1
ATOM 1020 C CA . ARG A 1 130 ? -23.682 -8.955 27.256 1.00 88.94 130 ARG A CA 1
ATOM 1021 C C . ARG A 1 130 ? -23.364 -8.305 28.604 1.00 88.94 130 ARG A C 1
ATOM 1023 O O . ARG A 1 130 ? -24.151 -8.445 29.533 1.00 88.94 130 ARG A O 1
ATOM 1030 N N . ILE A 1 131 ? -22.210 -7.647 28.732 1.00 86.50 131 ILE A N 1
ATOM 1031 C CA . ILE A 1 131 ? -21.820 -6.932 29.960 1.00 86.50 131 ILE A CA 1
ATOM 1032 C C . ILE A 1 131 ? -22.676 -5.673 30.148 1.00 86.50 131 ILE A C 1
ATOM 1034 O O . ILE A 1 131 ? -23.029 -5.343 31.276 1.00 86.50 131 ILE A O 1
ATOM 1038 N N . LEU A 1 132 ? -23.006 -4.985 29.053 1.00 85.12 132 LEU A N 1
ATOM 1039 C CA . LEU A 1 132 ? -23.779 -3.742 29.047 1.00 85.12 132 LEU A CA 1
ATOM 1040 C C . LEU A 1 132 ? -25.301 -3.969 29.086 1.00 85.12 132 LEU A C 1
ATOM 1042 O O . LEU A 1 132 ? -26.045 -3.013 29.281 1.00 85.12 132 LEU A O 1
ATOM 1046 N N . GLY A 1 133 ? -25.765 -5.214 28.944 1.00 82.62 133 GLY A N 1
ATOM 1047 C CA . GLY A 1 133 ? -27.188 -5.562 28.978 1.00 82.62 133 GLY A CA 1
ATOM 1048 C C . GLY A 1 133 ? -27.952 -5.199 27.702 1.00 82.62 133 GLY A C 1
ATOM 1049 O O . GLY A 1 133 ? -29.154 -4.949 27.779 1.00 82.62 133 GLY A O 1
ATOM 1050 N N . MET A 1 134 ? -27.256 -5.160 26.561 1.00 77.19 134 MET A N 1
ATOM 1051 C CA . MET A 1 134 ? -27.804 -4.927 25.217 1.00 77.19 134 MET A CA 1
ATOM 1052 C C . MET A 1 134 ? -27.860 -6.245 24.447 1.00 77.19 134 MET A C 1
ATOM 1054 O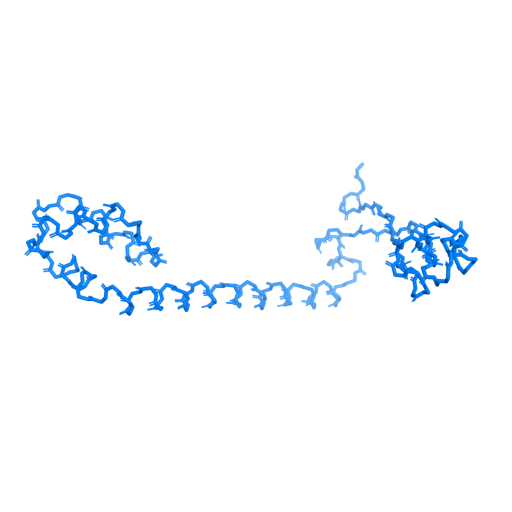 O . MET A 1 134 ? -28.953 -6.598 23.958 1.00 77.19 134 MET A O 1
#

Foldseek 3Di:
DPAFKDKDKDFAFDPQCRQQQWDDDPDTDGDPCCRSRRTNDIDIDMDGDLVRCCVVPVVVSVVVVVVVVVVVVVVVVVLLVVLVVLCVVVVVLLVLLCPDDPPDPLSVVVNVCVVVSHHDDPVSSVVSCVVSVD

pLDDT: mean 86.45, std 6.55, range [51.41, 93.69]

InterPro domains:
  IPR036410 Heat shock protein DnaJ, cysteine-rich domain superfamily [SSF57938] (8-47)